Protein AF-T1EHQ8-F1 (afdb_monomer)

Foldseek 3Di:
DDDPKFAFAQKADQVVVDDPVRNDGPDIGHTGHIDDDDDDDDDLAPFQEEEADDPPPCLVVVLCVQAPDQFDFDDDVFDPDTWTWGWHADPVRDIGIYTHDNHLPPCLVVVPGRSVVVVSNNVPHNYYDD

Secondary structure (DSSP, 8-state):
---SSPPPPPP--GGGG--SS-SS-----PPPPPP----------S-SEEE---TTSSHHHHHHHH-SSPPEEP--TT-SS--EEEEEEPTTS-EEEEEE--TT-TTGGGTSSSHHHHHHHHTTSSEEE-

pLDDT: mean 76.83, std 13.33, range [46.78, 95.75]

InterPro domains:
  IPR006073 GTP binding domain [PF01926] (48-129)
  IPR006073 GTP binding domain [PR00326] (49-69)
  IPR006073 GTP binding domain [PR00326] (70-88)
  IPR006073 GTP binding domain [PR00326] (98-113)
  IPR006073 GTP binding domain [PR00326] (115-130)
  IPR006169 GTP1/OBG domain [PF01018] (2-44)
  IPR006169 GTP1/OBG domain [PS51883] (1-46)
  IPR027417 P-loop containing nucleoside triphosphate hydrolase [G3DSA:3.40.50.300] (48-130)
  IPR027417 P-loop containing nucleoside triphosphate hydrolase [SSF52540] (40-129)
  IPR031167 OBG-type guanine nucleotide-binding (G) domain [PS51710] (47-130)
  IPR036726 GTP1/OBG domain superfamily [G3DSA:2.70.210.12] (1-45)
  IPR036726 GTP1/OBG domain superfamily [SSF82051] (2-44)
  IPR045086 OBG-type GTPase [PTHR11702] (2-130)

Structure (mmCIF, N/CA/C/O backbone):
data_AF-T1EHQ8-F1
#
_entry.id   AF-T1EHQ8-F1
#
loop_
_atom_site.group_PDB
_atom_site.id
_atom_site.type_symbol
_atom_site.label_atom_id
_atom_site.label_alt_id
_atom_site.label_comp_id
_atom_site.label_asym_id
_atom_site.label_entity_id
_atom_site.label_seq_id
_atom_site.pdbx_PDB_ins_code
_atom_site.Cartn_x
_atom_site.Cartn_y
_atom_site.Cartn_z
_atom_site.occupancy
_atom_site.B_iso_or_equiv
_atom_site.auth_seq_id
_atom_site.auth_comp_id
_atom_site.auth_asym_id
_atom_site.auth_atom_id
_atom_site.pdbx_PDB_model_num
ATOM 1 N N . MET A 1 1 ? -4.085 -2.362 -17.543 1.00 58.62 1 MET A N 1
ATOM 2 C CA . MET A 1 1 ? -2.616 -2.452 -17.391 1.00 58.62 1 MET A CA 1
ATOM 3 C C . MET A 1 1 ? -2.032 -1.061 -17.583 1.00 58.62 1 MET A C 1
ATOM 5 O O . MET A 1 1 ? -2.366 -0.423 -18.573 1.00 58.62 1 MET A O 1
ATOM 9 N N . PHE A 1 2 ? -1.242 -0.567 -16.629 1.00 82.19 2 PHE A N 1
ATOM 10 C CA . PHE A 1 2 ? -0.543 0.718 -16.738 1.00 82.19 2 PHE A CA 1
ATOM 11 C C . PHE A 1 2 ? 0.900 0.459 -17.186 1.00 82.19 2 PHE A C 1
ATOM 13 O O . PHE A 1 2 ? 1.578 -0.372 -16.588 1.00 82.19 2 PHE A O 1
ATOM 20 N N . VAL A 1 3 ? 1.357 1.132 -18.244 1.00 87.81 3 VAL A N 1
ATOM 21 C CA . VAL A 1 3 ? 2.734 1.013 -18.750 1.00 87.81 3 VAL A CA 1
ATOM 22 C C . VAL A 1 3 ? 3.537 2.193 -18.215 1.00 87.81 3 VAL A C 1
ATOM 24 O O . VAL A 1 3 ? 3.321 3.322 -18.647 1.00 87.81 3 VAL A O 1
ATOM 27 N N . ALA A 1 4 ? 4.437 1.927 -17.265 1.00 89.62 4 ALA A N 1
ATOM 28 C CA . ALA A 1 4 ? 5.216 2.963 -16.583 1.00 89.62 4 ALA A CA 1
ATOM 29 C C . ALA A 1 4 ? 6.341 3.547 -17.454 1.00 89.62 4 ALA A C 1
ATOM 31 O O . ALA A 1 4 ? 6.629 4.730 -17.381 1.00 89.62 4 ALA A O 1
ATOM 32 N N . ALA A 1 5 ? 6.964 2.751 -18.315 1.00 93.44 5 ALA A N 1
ATOM 33 C CA . ALA A 1 5 ? 7.944 3.237 -19.279 1.00 93.44 5 ALA A CA 1
ATOM 34 C C . ALA A 1 5 ? 7.941 2.319 -20.496 1.00 93.44 5 ALA A C 1
ATOM 36 O O . ALA A 1 5 ? 7.771 1.103 -20.361 1.00 93.44 5 ALA A O 1
ATOM 37 N N . ARG A 1 6 ? 8.092 2.894 -21.689 1.00 93.31 6 ARG A N 1
ATOM 38 C CA . ARG A 1 6 ? 8.210 2.118 -22.927 1.00 93.31 6 ARG A CA 1
ATOM 39 C C . ARG A 1 6 ? 9.670 1.786 -23.212 1.00 93.31 6 ARG A C 1
ATOM 41 O O . ARG A 1 6 ? 10.539 2.646 -23.110 1.00 93.31 6 ARG A O 1
ATOM 48 N N . GLY A 1 7 ? 9.920 0.540 -23.610 1.00 94.12 7 GLY A N 1
ATOM 49 C CA . GLY A 1 7 ? 11.210 0.150 -24.173 1.00 94.12 7 GLY A CA 1
ATOM 50 C C . GLY A 1 7 ? 11.469 0.870 -25.496 1.00 94.12 7 GLY A C 1
ATOM 51 O O . GLY A 1 7 ? 10.526 1.213 -26.215 1.00 94.12 7 GLY A O 1
ATOM 52 N N . GLY A 1 8 ? 12.742 1.104 -25.802 1.00 92.88 8 GLY A N 1
ATOM 53 C CA . GLY A 1 8 ? 13.143 1.674 -27.081 1.00 92.88 8 GLY A CA 1
ATOM 54 C C . GLY A 1 8 ? 12.946 0.685 -28.228 1.00 92.88 8 GLY A C 1
ATOM 55 O O . GLY A 1 8 ? 12.782 -0.520 -28.017 1.00 92.88 8 GLY A O 1
ATOM 56 N N . ALA A 1 9 ? 12.932 1.197 -29.457 1.00 92.62 9 ALA A N 1
ATOM 57 C CA . ALA A 1 9 ? 12.823 0.351 -30.639 1.00 92.62 9 ALA A CA 1
ATOM 58 C C . ALA A 1 9 ? 14.067 -0.542 -30.787 1.00 92.62 9 ALA A C 1
ATOM 60 O O . ALA A 1 9 ? 15.187 -0.107 -30.523 1.00 92.62 9 ALA A O 1
ATOM 61 N N . GLY A 1 10 ? 13.873 -1.785 -31.230 1.00 91.88 10 GLY A N 1
ATOM 62 C CA . GLY A 1 10 ? 14.985 -2.677 -31.546 1.00 91.88 10 GLY A CA 1
ATOM 63 C C . GLY A 1 10 ? 15.800 -2.140 -32.721 1.00 91.88 10 GLY A C 1
ATOM 64 O O . GLY A 1 10 ? 15.232 -1.719 -33.729 1.00 91.88 10 GLY A O 1
ATOM 65 N N . GLY A 1 11 ? 17.123 -2.174 -32.580 1.00 91.75 11 GLY A N 1
ATOM 66 C CA . GLY A 1 11 ? 18.045 -1.846 -33.658 1.00 91.75 11 GLY A CA 1
ATOM 67 C C . GLY A 1 11 ? 17.957 -2.860 -34.797 1.00 91.75 11 GLY A C 1
ATOM 68 O O . GLY A 1 11 ? 17.439 -3.971 -34.634 1.00 91.75 11 GLY A O 1
ATOM 69 N N . LYS A 1 12 ? 18.470 -2.490 -35.965 1.00 93.50 12 LYS A N 1
ATOM 70 C CA . LYS A 1 12 ? 18.441 -3.338 -37.157 1.00 93.50 12 LYS A CA 1
ATOM 71 C C . LYS A 1 12 ? 19.829 -3.884 -37.441 1.00 93.50 12 LYS A C 1
ATOM 73 O O . LYS A 1 12 ? 20.792 -3.135 -37.585 1.00 93.50 12 LYS A O 1
ATOM 78 N N . GLY A 1 13 ? 19.916 -5.207 -37.546 1.00 91.19 13 GLY A N 1
ATOM 79 C CA . GLY A 1 13 ? 21.137 -5.881 -37.975 1.00 91.19 13 GLY A CA 1
ATOM 80 C C . GLY A 1 13 ? 21.445 -5.622 -39.450 1.00 91.19 13 GLY A C 1
ATOM 81 O O . GLY A 1 13 ? 20.587 -5.196 -40.223 1.00 91.19 13 GLY A O 1
ATOM 82 N N . ASN A 1 14 ? 22.665 -5.949 -39.857 1.00 91.62 14 ASN A N 1
ATOM 83 C CA . ASN A 1 14 ? 23.158 -5.730 -41.216 1.00 91.62 14 ASN A CA 1
ATOM 84 C C . ASN A 1 14 ? 22.293 -6.349 -42.327 1.00 91.62 14 ASN A C 1
ATOM 86 O O . ASN A 1 14 ? 22.166 -5.758 -43.395 1.00 91.62 14 ASN A O 1
ATOM 90 N N . TYR A 1 15 ? 21.647 -7.490 -42.075 1.00 89.81 15 TYR A N 1
ATOM 91 C CA . TYR A 1 15 ? 20.749 -8.138 -43.038 1.00 89.81 15 TYR A CA 1
ATOM 92 C C . TYR A 1 15 ? 19.604 -7.224 -43.501 1.00 89.81 15 TYR A C 1
ATOM 94 O O . TYR A 1 15 ? 19.171 -7.310 -44.647 1.00 89.81 15 TYR A O 1
ATOM 102 N N . PHE A 1 16 ? 19.143 -6.307 -42.644 1.00 90.81 16 PHE A N 1
ATOM 103 C CA . PHE A 1 16 ? 18.118 -5.329 -43.012 1.00 90.81 16 PHE A CA 1
ATOM 104 C C . PHE A 1 16 ? 18.583 -4.368 -44.121 1.00 90.81 16 PHE A C 1
ATOM 106 O O . PHE A 1 16 ? 17.762 -3.878 -44.890 1.00 90.81 16 PHE A O 1
ATOM 113 N N . PHE A 1 17 ? 19.889 -4.105 -44.214 1.00 90.31 17 PHE A N 1
ATOM 114 C CA . PHE A 1 17 ? 20.492 -3.166 -45.165 1.00 90.31 17 PHE A CA 1
ATOM 115 C C . PHE A 1 17 ? 20.998 -3.836 -46.451 1.00 90.31 17 PHE A C 1
ATOM 117 O O . PHE A 1 17 ? 21.660 -3.188 -47.263 1.00 90.31 17 PHE A O 1
ATOM 124 N N . LEU A 1 18 ? 20.720 -5.127 -46.642 1.00 92.94 18 LEU A N 1
ATOM 125 C CA . LEU A 1 18 ? 21.145 -5.867 -47.825 1.00 92.94 18 LEU A CA 1
ATOM 126 C C . LEU A 1 18 ? 20.366 -5.396 -49.061 1.00 92.94 18 LEU A C 1
ATOM 128 O O . LEU A 1 18 ? 19.136 -5.406 -49.079 1.00 92.94 18 LEU A O 1
ATOM 132 N N . SER A 1 19 ? 21.084 -5.000 -50.110 1.00 90.56 19 SER A N 1
ATOM 133 C CA . SER A 1 19 ? 20.503 -4.566 -51.384 1.00 90.56 19 SER A CA 1
ATOM 134 C C . SER A 1 19 ? 21.288 -5.138 -52.567 1.00 90.56 19 SER A C 1
ATOM 136 O O . SER A 1 19 ? 22.386 -5.671 -52.403 1.00 90.56 19 SER A O 1
ATOM 138 N N . ASN A 1 20 ? 20.741 -5.036 -53.783 1.00 91.19 20 ASN A N 1
ATOM 139 C CA . ASN A 1 20 ? 21.439 -5.508 -54.986 1.00 91.19 20 ASN A CA 1
ATOM 140 C C . ASN A 1 20 ? 22.789 -4.806 -55.196 1.00 91.19 20 ASN A C 1
ATOM 142 O O . ASN A 1 20 ? 23.736 -5.454 -55.645 1.00 91.19 20 ASN A O 1
ATOM 146 N N . ASP A 1 21 ? 22.869 -3.531 -54.811 1.00 89.75 21 ASP A N 1
ATOM 147 C CA . ASP A 1 21 ? 24.075 -2.707 -54.895 1.00 89.75 21 ASP A CA 1
ATOM 148 C C . ASP A 1 21 ? 25.014 -2.904 -53.689 1.00 89.75 21 ASP A C 1
ATOM 150 O O . ASP A 1 21 ? 26.205 -2.617 -53.782 1.00 89.75 21 ASP A O 1
ATOM 154 N N . ASN A 1 22 ? 24.516 -3.439 -52.564 1.00 86.50 22 ASN A N 1
ATOM 155 C CA . ASN A 1 22 ? 25.297 -3.714 -51.357 1.00 86.50 22 ASN A CA 1
ATOM 156 C C . ASN A 1 22 ? 24.984 -5.108 -50.786 1.00 86.50 22 ASN A C 1
ATOM 158 O O . ASN A 1 22 ? 24.134 -5.277 -49.908 1.00 86.50 22 ASN A O 1
ATOM 162 N N . ARG A 1 23 ? 25.696 -6.122 -51.294 1.00 89.25 23 ARG A N 1
ATOM 163 C CA . ARG A 1 23 ? 25.492 -7.538 -50.933 1.00 89.25 23 ARG A CA 1
ATOM 164 C C . ARG A 1 23 ? 26.156 -7.964 -49.620 1.00 89.25 23 ARG A C 1
ATOM 166 O O . ARG A 1 23 ? 25.851 -9.042 -49.120 1.00 89.25 23 ARG A O 1
ATOM 173 N N . ALA A 1 24 ? 27.054 -7.146 -49.072 1.00 90.00 24 ALA A N 1
ATOM 174 C CA . ALA A 1 24 ? 27.751 -7.411 -47.813 1.00 90.00 24 ALA A CA 1
ATOM 175 C C . ALA A 1 24 ? 27.757 -6.155 -46.918 1.00 90.00 24 ALA A C 1
ATOM 177 O O . ALA A 1 24 ? 28.819 -5.583 -46.663 1.00 90.00 24 ALA A O 1
ATOM 178 N N . PRO A 1 25 ? 26.577 -5.694 -46.457 1.00 88.69 25 PRO A N 1
ATOM 179 C CA . PRO A 1 25 ? 26.476 -4.513 -45.612 1.00 88.69 25 PRO A CA 1
ATOM 180 C C . PRO A 1 25 ? 27.201 -4.724 -44.277 1.00 88.69 25 PRO A C 1
ATOM 182 O O . PRO A 1 25 ? 27.011 -5.729 -43.588 1.00 88.69 25 PRO A O 1
ATOM 185 N N . THR A 1 26 ? 28.014 -3.741 -43.898 1.00 91.62 26 THR A N 1
ATOM 186 C CA . THR A 1 26 ? 28.667 -3.645 -42.580 1.00 91.62 26 THR A CA 1
ATOM 187 C C . THR A 1 26 ? 27.941 -2.680 -41.642 1.00 91.62 26 THR A C 1
ATOM 189 O O . THR A 1 26 ? 28.276 -2.583 -40.464 1.00 91.62 26 THR A O 1
ATOM 192 N N . THR A 1 27 ? 26.936 -1.970 -42.157 1.00 91.00 27 THR A N 1
ATOM 193 C CA . THR A 1 27 ? 26.108 -1.027 -41.408 1.00 91.00 27 THR A CA 1
ATOM 194 C C . THR A 1 27 ? 25.130 -1.766 -40.501 1.00 91.00 27 THR A C 1
ATOM 196 O O . THR A 1 27 ? 24.532 -2.765 -40.898 1.00 91.00 27 THR A O 1
ATOM 199 N N . TYR A 1 28 ? 24.938 -1.240 -39.299 1.00 90.88 28 TYR A N 1
ATOM 200 C CA . TYR A 1 28 ? 23.906 -1.659 -38.363 1.00 90.88 28 TYR A CA 1
ATOM 201 C C . TYR A 1 28 ? 23.290 -0.417 -37.716 1.00 90.88 28 TYR A C 1
ATOM 203 O O . TYR A 1 28 ? 23.903 0.650 -37.686 1.00 90.88 28 TYR A O 1
ATOM 211 N N . GLU A 1 29 ? 22.065 -0.557 -37.227 1.00 94.38 29 GLU A N 1
ATOM 212 C CA . GLU A 1 29 ? 21.367 0.470 -36.460 1.00 94.38 29 GLU A CA 1
ATOM 213 C C . GLU A 1 29 ? 21.300 0.005 -35.007 1.00 94.38 29 GLU A C 1
ATOM 215 O O . GLU A 1 29 ? 20.851 -1.110 -34.730 1.00 94.38 29 GLU A O 1
ATOM 220 N N . GLU A 1 30 ? 21.776 0.835 -34.084 1.00 91.75 30 GLU A N 1
ATOM 221 C CA . GLU A 1 30 ? 21.658 0.563 -32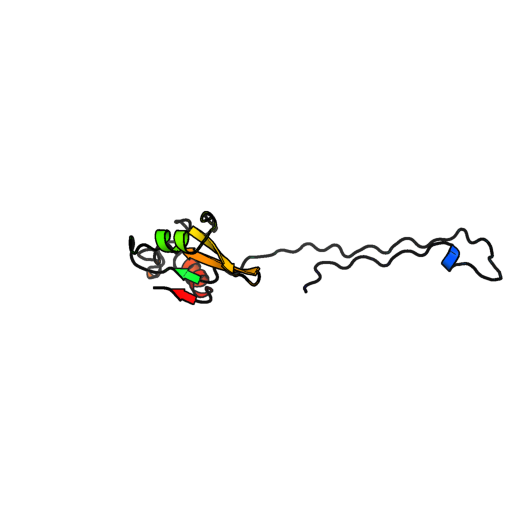.653 1.00 91.75 30 GLU A CA 1
ATOM 222 C C . GLU A 1 30 ? 20.201 0.694 -32.194 1.00 91.75 30 GLU A C 1
ATOM 224 O O . GLU A 1 30 ? 19.380 1.358 -32.826 1.00 91.75 30 GLU A O 1
ATOM 229 N N . GLY A 1 31 ? 19.855 0.023 -31.094 1.00 92.88 31 GLY A N 1
ATOM 230 C CA . GLY A 1 31 ? 18.524 0.160 -30.510 1.00 92.88 31 GLY A CA 1
ATOM 231 C C . GLY A 1 31 ? 18.260 1.588 -30.043 1.00 92.88 31 GLY A C 1
ATOM 232 O O . GLY A 1 31 ? 19.152 2.264 -29.535 1.00 92.88 31 GLY A O 1
ATOM 233 N N . GLY A 1 32 ? 17.015 2.036 -30.186 1.00 91.69 32 GLY A N 1
ATOM 234 C CA . GLY A 1 32 ? 16.582 3.301 -29.612 1.00 91.69 32 GLY A CA 1
ATOM 235 C C . GLY A 1 32 ? 16.638 3.252 -28.085 1.00 91.69 32 GLY A C 1
ATOM 236 O O . GLY A 1 32 ? 16.443 2.201 -27.472 1.00 91.69 32 GLY A O 1
ATOM 237 N N . PHE A 1 33 ? 16.863 4.402 -27.457 1.00 92.75 33 PHE A N 1
ATOM 238 C CA . PHE A 1 33 ? 16.781 4.514 -26.005 1.00 92.75 33 PHE A CA 1
ATOM 239 C C . PHE A 1 33 ? 15.338 4.298 -25.529 1.00 92.75 33 PHE A C 1
ATOM 241 O O . PHE A 1 33 ? 14.383 4.766 -26.155 1.00 92.75 33 PHE A O 1
ATOM 248 N N . GLY A 1 34 ? 15.180 3.562 -24.428 1.00 93.69 34 GLY A N 1
ATOM 249 C CA . GLY A 1 34 ? 13.899 3.459 -23.734 1.00 93.69 34 GLY A CA 1
ATOM 250 C C . GLY A 1 34 ? 13.546 4.751 -23.007 1.00 93.69 34 GLY A C 1
ATOM 251 O O . GLY A 1 34 ? 14.399 5.604 -22.772 1.00 93.69 34 GLY A O 1
ATOM 252 N N . GLU A 1 35 ? 12.278 4.895 -22.638 1.00 95.75 35 GLU A N 1
ATOM 253 C CA . GLU A 1 35 ? 11.857 6.000 -21.785 1.00 95.75 35 GLU A CA 1
ATOM 254 C C . GLU A 1 35 ? 12.440 5.835 -20.376 1.00 95.75 35 GLU A C 1
ATOM 256 O O . GLU A 1 35 ? 12.264 4.796 -19.741 1.00 95.75 35 GLU A O 1
ATOM 261 N N . GLU A 1 36 ? 13.056 6.892 -19.855 1.00 92.81 36 GLU A N 1
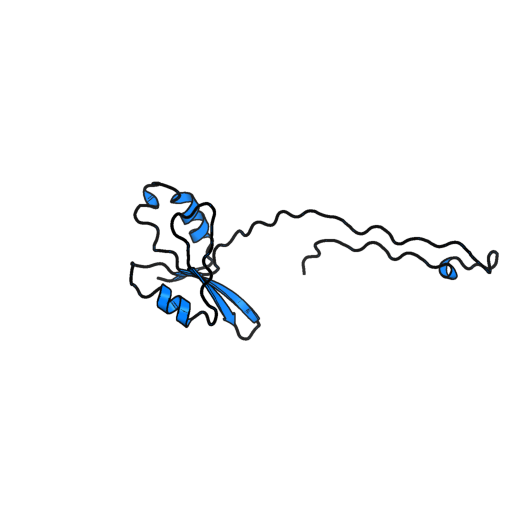ATOM 262 C CA . GLU A 1 36 ? 13.451 6.988 -18.453 1.00 92.81 36 GLU A CA 1
ATOM 263 C C . GLU A 1 36 ? 12.530 7.989 -17.750 1.00 92.81 36 GLU A C 1
ATOM 265 O O . GLU A 1 36 ? 12.394 9.139 -18.175 1.00 92.81 36 GLU A O 1
ATOM 270 N N . LYS A 1 37 ? 11.830 7.541 -16.705 1.00 92.00 37 LYS A N 1
ATOM 271 C CA . LYS A 1 37 ? 10.855 8.359 -15.975 1.00 92.00 37 LYS A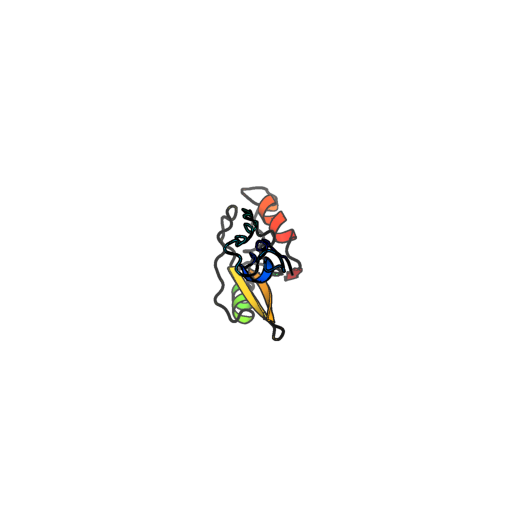 CA 1
ATOM 272 C C . LYS A 1 37 ? 10.995 8.138 -14.477 1.00 92.00 37 LYS A C 1
ATOM 274 O O . LYS A 1 37 ? 11.016 7.002 -14.008 1.00 92.00 37 LYS A O 1
ATOM 279 N N . VAL A 1 38 ? 11.027 9.237 -13.728 1.00 91.44 38 VAL A N 1
ATOM 280 C CA . VAL A 1 38 ? 10.960 9.228 -12.263 1.00 91.44 38 VAL A CA 1
ATOM 281 C C . VAL A 1 38 ? 9.515 9.483 -11.851 1.00 91.44 38 VAL A C 1
ATOM 283 O O . VAL A 1 38 ? 8.931 10.506 -12.204 1.00 91.44 38 VAL A O 1
ATOM 286 N N . TYR A 1 39 ? 8.938 8.545 -11.103 1.00 85.75 39 TYR A N 1
ATOM 287 C CA . TYR A 1 39 ? 7.575 8.644 -10.594 1.00 85.75 39 TYR A CA 1
ATOM 288 C C . TYR A 1 39 ? 7.575 8.866 -9.087 1.00 85.75 39 TYR A C 1
ATOM 290 O O . TYR A 1 39 ? 8.217 8.127 -8.343 1.00 85.75 39 TYR A O 1
ATOM 298 N N . TYR A 1 40 ? 6.780 9.835 -8.641 1.00 77.75 40 TYR A N 1
ATOM 299 C CA . TYR A 1 40 ? 6.422 9.995 -7.237 1.00 77.75 40 TYR A CA 1
ATOM 300 C C . TYR A 1 40 ? 5.044 9.377 -7.031 1.00 77.75 40 TYR A C 1
ATOM 302 O O . TYR A 1 40 ? 4.032 9.927 -7.464 1.00 77.75 40 TYR A O 1
ATOM 310 N N . ALA A 1 41 ? 5.017 8.192 -6.427 1.00 71.12 41 ALA A N 1
ATOM 311 C CA . ALA A 1 41 ? 3.781 7.508 -6.086 1.00 71.12 41 ALA A CA 1
ATOM 312 C C . ALA A 1 41 ? 3.428 7.798 -4.626 1.00 71.12 41 ALA A C 1
ATOM 314 O O . ALA A 1 41 ? 4.208 7.502 -3.723 1.00 71.12 41 ALA A O 1
ATOM 315 N N . GLU A 1 42 ? 2.239 8.350 -4.401 1.00 54.22 42 GLU A N 1
ATOM 316 C CA . GLU A 1 42 ? 1.678 8.529 -3.067 1.00 54.22 42 GLU A CA 1
ATOM 317 C C . GLU A 1 42 ? 0.503 7.565 -2.873 1.00 54.22 42 GLU A C 1
ATOM 319 O O . GLU A 1 42 ? -0.425 7.496 -3.685 1.00 54.22 42 GLU A O 1
ATOM 324 N N . MET A 1 43 ? 0.544 6.799 -1.785 1.00 55.00 43 MET A N 1
ATOM 325 C CA . MET A 1 43 ? -0.559 5.934 -1.376 1.00 55.00 43 MET A CA 1
ATOM 326 C C . MET A 1 43 ? -1.680 6.798 -0.794 1.00 55.00 43 MET A C 1
ATOM 328 O O . MET A 1 43 ? -1.557 7.298 0.320 1.00 55.00 43 MET A O 1
ATOM 332 N N . ARG A 1 44 ? -2.785 6.961 -1.533 1.00 57.97 44 ARG A N 1
ATOM 333 C CA . ARG A 1 44 ? -3.926 7.779 -1.077 1.00 57.97 44 ARG A CA 1
ATOM 334 C C . ARG A 1 44 ? -4.800 7.083 -0.027 1.00 57.97 44 ARG A C 1
ATOM 336 O O . ARG A 1 44 ? -5.476 7.761 0.725 1.00 57.97 44 ARG A O 1
ATOM 343 N N . ILE A 1 45 ? -4.796 5.751 0.057 1.00 59.88 45 ILE A N 1
ATOM 344 C CA . ILE A 1 45 ? -5.723 5.005 0.925 1.00 59.88 45 ILE A CA 1
ATOM 345 C C . ILE A 1 45 ? -4.951 4.327 2.063 1.00 59.88 45 ILE A C 1
ATOM 347 O O . ILE A 1 45 ? -4.035 3.546 1.808 1.00 59.88 45 ILE A O 1
ATOM 351 N N . ILE A 1 46 ? -5.347 4.597 3.314 1.00 66.75 46 ILE A N 1
ATOM 352 C CA . ILE A 1 46 ? -4.826 3.891 4.500 1.00 66.75 46 ILE A CA 1
ATOM 353 C C . ILE A 1 46 ? -5.273 2.426 4.458 1.00 66.75 46 ILE A C 1
ATOM 355 O O . ILE A 1 46 ? -4.444 1.523 4.509 1.00 66.75 46 ILE A O 1
ATOM 359 N N . ALA A 1 47 ? -6.578 2.189 4.326 1.00 75.88 47 ALA A N 1
ATOM 360 C CA . ALA A 1 47 ? -7.163 0.863 4.191 1.00 75.88 47 ALA A CA 1
ATOM 361 C C . ALA A 1 47 ? -8.469 0.912 3.393 1.00 75.88 47 ALA A C 1
ATOM 363 O O . ALA A 1 47 ? -9.127 1.947 3.315 1.00 75.88 47 ALA A O 1
ATOM 364 N N . HIS A 1 48 ? -8.859 -0.217 2.808 1.00 82.19 48 HIS A N 1
ATOM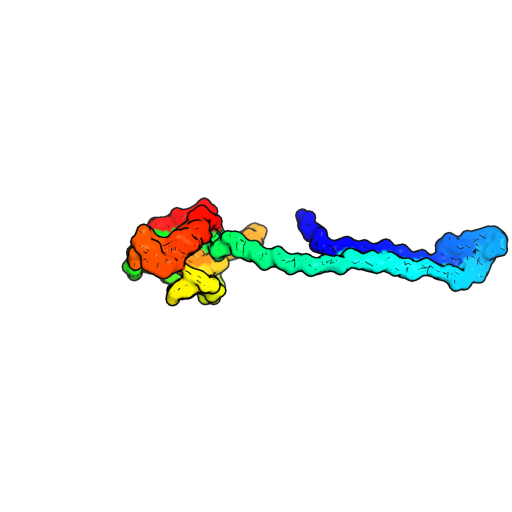 365 C CA . HIS A 1 48 ? -10.162 -0.335 2.159 1.00 82.19 48 HIS A CA 1
ATOM 366 C C . HIS A 1 48 ? -11.298 -0.276 3.183 1.00 82.19 48 HIS A C 1
ATOM 368 O O . HIS A 1 48 ? -12.334 0.329 2.909 1.00 82.19 48 HIS A O 1
ATOM 374 N N . ILE A 1 49 ? -11.088 -0.882 4.353 1.00 85.62 49 ILE A N 1
ATOM 375 C CA . ILE A 1 49 ? -12.066 -0.957 5.436 1.00 85.62 49 ILE A CA 1
ATOM 376 C C . ILE A 1 49 ? -11.430 -0.450 6.731 1.00 85.62 49 ILE A C 1
ATOM 378 O O . ILE A 1 49 ? -10.336 -0.884 7.096 1.00 85.62 49 ILE A O 1
ATOM 382 N N . GLY A 1 50 ? -12.125 0.436 7.440 1.00 85.00 50 GLY A N 1
ATOM 383 C CA . GLY A 1 50 ? -11.750 0.874 8.785 1.00 85.00 50 GLY A CA 1
ATOM 384 C C . GLY A 1 50 ? -12.630 0.229 9.853 1.00 85.00 50 GLY A C 1
ATOM 385 O O . GLY A 1 50 ? -13.852 0.349 9.785 1.00 85.00 50 GLY A O 1
ATOM 386 N N . LEU A 1 51 ? -12.031 -0.429 10.849 1.00 82.56 51 LEU A N 1
ATOM 387 C CA . LEU A 1 51 ? -12.736 -0.861 12.060 1.00 82.56 51 LEU A CA 1
ATOM 388 C C . LEU A 1 51 ? -12.795 0.312 13.042 1.00 82.56 51 LEU A C 1
ATOM 390 O O . LEU A 1 51 ? -11.754 0.839 13.445 1.00 82.56 51 LEU 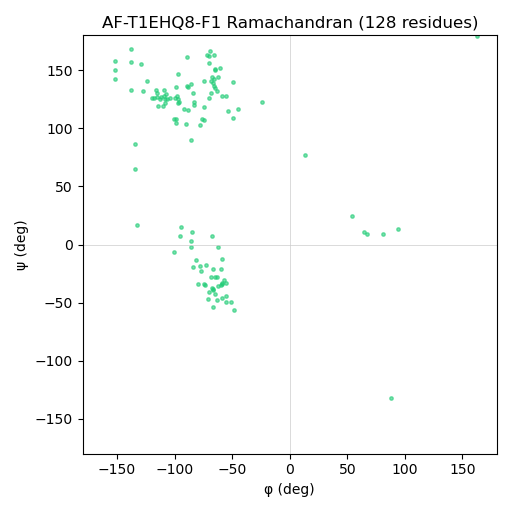A O 1
ATOM 394 N N . VAL A 1 52 ? -13.999 0.706 13.443 1.00 79.00 52 VAL A N 1
ATOM 395 C CA . VAL A 1 52 ? -14.263 1.830 14.349 1.00 79.00 52 VAL A CA 1
ATOM 396 C C . VAL A 1 52 ? -15.079 1.318 15.529 1.00 79.00 52 VAL A C 1
ATOM 398 O O . VAL A 1 52 ? -15.940 0.478 15.369 1.00 79.00 52 VAL A O 1
ATOM 401 N N . GLY A 1 53 ? -14.813 1.789 16.743 1.00 74.06 53 GLY A N 1
ATOM 402 C CA . GLY A 1 53 ? -15.581 1.354 17.912 1.00 74.06 53 GLY A CA 1
ATOM 403 C C . GLY A 1 53 ? -14.870 1.666 19.215 1.00 74.06 53 GLY A C 1
ATOM 404 O O . GLY A 1 53 ? -13.742 2.172 19.208 1.00 74.06 53 GLY A O 1
ATOM 405 N N . PHE A 1 54 ? -15.495 1.328 20.339 1.00 70.44 54 PHE A N 1
ATOM 406 C CA . PHE A 1 54 ? -14.923 1.575 21.662 1.00 70.44 54 PHE A CA 1
ATOM 407 C C . PHE A 1 54 ? -13.580 0.851 21.871 1.00 70.44 54 PHE A C 1
ATOM 409 O O . PHE A 1 54 ? -13.320 -0.200 21.258 1.00 70.44 54 PHE A O 1
ATOM 416 N N . PRO A 1 55 ? -12.691 1.392 22.726 1.00 67.50 55 PRO A N 1
ATOM 417 C CA . PRO A 1 55 ? -11.572 0.626 23.262 1.00 67.50 55 PRO A CA 1
ATOM 418 C C . PRO A 1 55 ? -12.075 -0.716 23.814 1.00 67.50 55 PRO A C 1
ATOM 420 O O . PRO A 1 55 ? -13.150 -0.781 24.401 1.00 67.50 55 PRO A O 1
ATOM 423 N N . ASN A 1 56 ? -11.323 -1.795 23.594 1.00 70.81 56 ASN A N 1
ATOM 424 C CA . ASN A 1 56 ? -11.673 -3.159 24.023 1.00 70.81 56 ASN A CA 1
ATOM 425 C C . ASN A 1 56 ? -12.924 -3.796 23.382 1.00 70.81 56 ASN A C 1
ATOM 427 O O . ASN A 1 56 ? -13.294 -4.895 23.780 1.00 70.81 56 ASN A O 1
ATOM 431 N N . ALA A 1 57 ? -13.510 -3.217 22.327 1.00 77.25 57 ALA A N 1
ATOM 432 C CA . ALA A 1 57 ? -14.600 -3.845 21.558 1.00 77.25 57 ALA A CA 1
ATOM 433 C C . ALA A 1 57 ? -14.184 -5.109 20.763 1.00 77.25 57 ALA A C 1
ATOM 435 O O . ALA A 1 57 ? -14.942 -5.621 19.950 1.00 77.25 57 ALA A O 1
ATOM 436 N N . GLY A 1 58 ? -12.955 -5.603 20.941 1.00 79.50 58 GLY A N 1
ATOM 437 C CA . GLY A 1 58 ? -12.445 -6.775 20.226 1.00 79.50 58 GLY A CA 1
ATOM 438 C C . GLY A 1 58 ? -11.944 -6.502 18.803 1.00 79.50 58 GLY A C 1
ATOM 439 O O . GLY A 1 58 ? -11.601 -7.454 18.110 1.00 79.50 58 GLY A O 1
ATOM 440 N N . LYS A 1 59 ? -11.827 -5.235 18.373 1.00 83.25 59 LYS A N 1
ATOM 441 C CA . LYS A 1 59 ? -11.382 -4.845 17.016 1.00 83.25 59 LYS A CA 1
ATOM 442 C C . LYS A 1 59 ? -10.079 -5.519 16.584 1.00 83.25 59 LYS A C 1
ATOM 444 O O . LYS A 1 59 ? -10.021 -6.142 15.529 1.00 83.25 59 LYS A O 1
ATOM 449 N N . SER A 1 60 ? -9.051 -5.476 17.430 1.00 79.44 60 SER A N 1
ATOM 450 C CA . SER A 1 60 ? -7.752 -6.080 17.115 1.00 79.44 60 SER A CA 1
ATOM 451 C C . SER A 1 60 ? -7.810 -7.614 17.073 1.00 79.44 60 SER A C 1
ATOM 453 O O . SER A 1 60 ? -7.039 -8.244 16.348 1.00 79.44 60 SER A O 1
ATOM 455 N N . THR A 1 61 ? -8.727 -8.228 17.829 1.00 84.19 61 THR A N 1
ATOM 456 C CA . THR A 1 61 ? -8.998 -9.672 17.771 1.00 84.19 61 THR A CA 1
ATOM 457 C C . THR A 1 61 ? -9.700 -10.028 16.464 1.00 84.19 61 THR A C 1
ATOM 459 O O . THR A 1 61 ? -9.246 -10.931 15.769 1.00 84.19 61 THR A O 1
ATOM 462 N N . LEU A 1 62 ? -10.732 -9.270 16.078 1.00 84.62 62 LEU A N 1
ATOM 463 C CA . LEU A 1 62 ? -11.437 -9.435 14.806 1.00 84.62 62 LEU A CA 1
ATOM 464 C C . LEU A 1 62 ? -10.485 -9.279 13.616 1.00 84.62 62 LEU A C 1
ATOM 466 O O . LEU A 1 62 ? -10.476 -10.130 12.730 1.00 84.62 62 LEU A O 1
ATOM 470 N N . LEU A 1 63 ? -9.633 -8.249 13.631 1.00 85.38 63 LEU A N 1
ATOM 471 C CA . LEU A 1 63 ? -8.613 -8.040 12.606 1.00 85.38 63 LEU A CA 1
ATOM 472 C C . LEU A 1 63 ? -7.719 -9.277 12.469 1.00 85.38 63 LEU A C 1
ATOM 474 O O . LEU A 1 63 ? -7.565 -9.793 11.369 1.00 85.38 63 LEU A O 1
ATOM 478 N N . ARG A 1 64 ? -7.190 -9.805 13.581 1.00 84.06 64 ARG A N 1
ATOM 479 C CA . ARG A 1 64 ? -6.352 -11.018 13.571 1.00 84.06 64 ARG A CA 1
ATOM 480 C C . ARG A 1 64 ? -7.088 -12.261 13.074 1.00 84.06 64 ARG A C 1
ATOM 482 O O . ARG A 1 64 ? -6.459 -13.098 12.439 1.00 84.06 64 ARG A O 1
ATOM 489 N N . CYS A 1 65 ? -8.376 -12.405 13.372 1.00 83.69 65 CYS A N 1
ATOM 490 C CA . CYS A 1 65 ? -9.176 -13.531 12.888 1.00 83.69 65 CYS A CA 1
ATOM 491 C C . CYS A 1 65 ? -9.434 -13.444 11.379 1.00 83.69 65 CYS A C 1
ATOM 493 O O . CYS A 1 65 ? -9.356 -14.458 10.690 1.00 83.69 65 CYS A O 1
ATOM 495 N N . LEU A 1 66 ? -9.722 -12.245 10.865 1.00 82.25 66 LEU A N 1
ATOM 496 C CA . LEU A 1 66 ? -9.995 -12.018 9.444 1.00 82.25 66 LEU A CA 1
ATOM 497 C C . LEU A 1 66 ? -8.725 -12.087 8.595 1.00 82.25 66 LEU A C 1
ATOM 499 O O . LEU A 1 66 ? -8.750 -12.551 7.456 1.00 82.25 66 LEU A O 1
ATOM 503 N N . THR A 1 67 ? -7.599 -11.634 9.136 1.00 77.44 67 THR A N 1
ATOM 504 C CA . THR A 1 67 ? -6.353 -11.545 8.384 1.00 77.44 67 THR A CA 1
ATOM 505 C C . THR A 1 67 ? -5.475 -12.732 8.742 1.00 77.44 67 THR A C 1
ATOM 507 O O . THR A 1 67 ? -4.881 -12.777 9.815 1.00 77.44 67 THR A O 1
ATOM 510 N N . ARG A 1 68 ? -5.326 -13.684 7.812 1.00 68.38 68 ARG A N 1
ATOM 511 C CA . ARG A 1 68 ? -4.366 -14.804 7.930 1.00 68.38 68 ARG A CA 1
ATOM 512 C C . ARG A 1 68 ? -2.904 -14.340 8.069 1.00 68.38 68 ARG A C 1
ATOM 514 O O . ARG A 1 68 ? -2.029 -15.142 8.382 1.00 68.38 68 ARG A O 1
ATOM 521 N N . ALA A 1 69 ? -2.631 -13.057 7.825 1.00 55.56 69 ALA A N 1
ATOM 522 C CA . ALA A 1 69 ? -1.329 -12.423 7.968 1.00 55.56 69 ALA A CA 1
ATOM 523 C C . ALA A 1 69 ? -1.188 -11.700 9.319 1.00 55.56 69 ALA A C 1
ATOM 525 O O . ALA A 1 69 ? -2.142 -11.121 9.837 1.00 55.56 69 ALA A O 1
ATOM 526 N N . ARG A 1 70 ? 0.032 -11.677 9.875 1.00 64.31 70 ARG A N 1
ATOM 527 C CA . ARG A 1 70 ? 0.348 -10.848 11.050 1.00 64.31 70 ARG A CA 1
ATOM 528 C C . ARG A 1 70 ? 0.068 -9.373 10.718 1.00 64.31 70 ARG A C 1
ATOM 530 O O . ARG A 1 70 ? 0.616 -8.899 9.719 1.00 64.31 70 ARG A O 1
ATOM 537 N N . PRO A 1 71 ? -0.722 -8.650 11.537 1.00 67.62 71 PRO A N 1
ATOM 538 C CA . PRO A 1 71 ? -0.984 -7.238 11.304 1.00 67.62 71 PRO A CA 1
ATOM 539 C C . PRO A 1 71 ? 0.328 -6.454 11.215 1.00 67.62 71 PRO A C 1
ATOM 541 O O . PRO A 1 71 ? 1.183 -6.573 12.096 1.00 67.62 71 PRO A O 1
ATOM 544 N N . LYS A 1 72 ? 0.498 -5.672 10.149 1.00 66.75 72 LYS A N 1
ATOM 545 C CA . LYS A 1 72 ? 1.627 -4.758 9.980 1.00 66.75 72 LYS A CA 1
ATOM 546 C C . LYS A 1 72 ? 1.299 -3.436 10.663 1.00 66.75 72 LYS A C 1
ATOM 548 O O . LYS A 1 72 ? 0.183 -2.932 10.566 1.00 66.75 72 LYS A O 1
ATOM 553 N N . ILE A 1 73 ? 2.287 -2.880 11.349 1.00 66.69 73 ILE A N 1
ATOM 554 C CA . ILE A 1 73 ? 2.189 -1.562 11.971 1.00 66.69 73 ILE A CA 1
ATOM 555 C C . ILE A 1 73 ? 2.501 -0.526 10.885 1.00 66.69 73 ILE A C 1
ATOM 557 O O . ILE A 1 73 ? 3.575 -0.577 10.284 1.00 66.69 73 ILE A O 1
ATOM 561 N N . GLY A 1 74 ? 1.554 0.366 10.591 1.00 64.44 74 GLY A N 1
ATOM 562 C CA . GLY A 1 74 ? 1.736 1.423 9.594 1.00 64.44 74 GLY A CA 1
ATOM 563 C C . GLY A 1 74 ? 2.270 2.705 10.229 1.00 64.44 74 GLY A C 1
ATOM 564 O O . GLY A 1 74 ? 1.583 3.309 11.047 1.00 64.44 74 GLY A O 1
ATOM 565 N N . CYS A 1 75 ? 3.475 3.143 9.852 1.00 57.47 75 CYS A N 1
ATOM 566 C CA . CYS A 1 75 ? 4.031 4.431 10.278 1.00 57.47 75 CYS A CA 1
ATOM 567 C C . CYS A 1 75 ? 3.549 5.542 9.340 1.00 57.47 75 CYS A C 1
ATOM 569 O O . CYS A 1 75 ? 4.194 5.826 8.332 1.00 57.47 75 CYS A O 1
ATOM 571 N N . TYR A 1 76 ? 2.416 6.167 9.659 1.00 63.41 76 TYR A N 1
ATOM 572 C CA . TYR A 1 76 ? 1.949 7.339 8.923 1.00 63.41 76 TYR A CA 1
ATOM 573 C C . TYR A 1 76 ? 2.548 8.605 9.548 1.00 63.41 76 TYR A C 1
ATOM 575 O O . TYR A 1 76 ? 2.517 8.739 10.773 1.00 63.41 76 TYR A O 1
ATOM 583 N N . PRO A 1 77 ? 3.052 9.561 8.742 1.00 46.78 77 PRO A N 1
ATOM 584 C CA . PRO A 1 77 ? 3.770 10.743 9.237 1.00 46.78 77 PRO A CA 1
ATOM 585 C C . PRO A 1 77 ? 2.936 11.680 10.134 1.00 46.78 77 PRO A C 1
ATOM 587 O O . PRO A 1 77 ? 3.444 12.675 10.641 1.00 46.78 77 PRO A O 1
ATOM 590 N N . PHE A 1 78 ? 1.658 11.358 10.342 1.00 49.81 78 PHE A N 1
ATOM 591 C CA . PHE A 1 78 ? 0.655 12.198 10.984 1.00 49.81 78 PHE A CA 1
ATOM 592 C C . PHE A 1 78 ? -0.161 11.452 12.049 1.00 49.81 78 PHE A C 1
ATOM 594 O O . PHE A 1 78 ? -1.238 11.908 12.430 1.00 49.81 78 PHE A O 1
ATOM 601 N N . THR A 1 79 ? 0.304 10.303 12.534 1.00 49.75 79 THR A N 1
ATOM 602 C CA . THR A 1 79 ? -0.400 9.538 13.572 1.00 49.75 79 THR A CA 1
ATOM 603 C C . THR A 1 79 ? 0.457 9.422 14.826 1.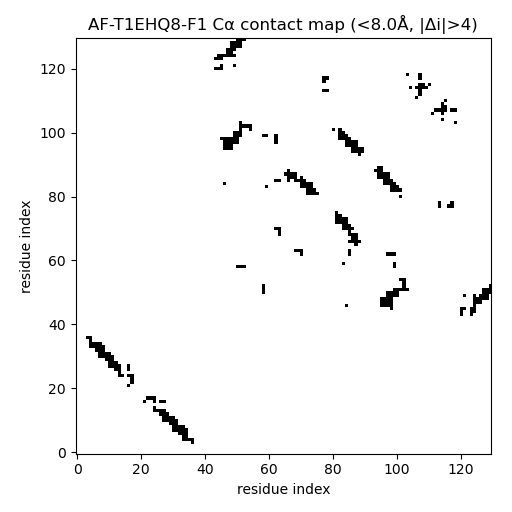00 49.75 79 THR A C 1
ATOM 605 O O . THR A 1 79 ? 1.583 8.942 14.753 1.00 49.75 79 THR A O 1
ATOM 608 N N . THR A 1 80 ? -0.071 9.819 15.987 1.00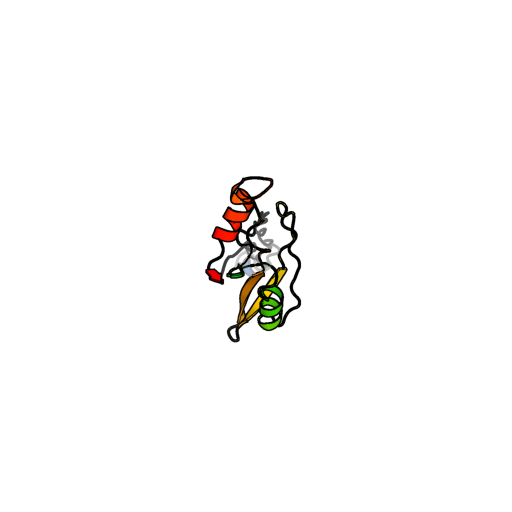 48.75 80 THR A N 1
ATOM 609 C CA . THR A 1 80 ? 0.564 9.565 17.298 1.00 48.75 80 THR A CA 1
ATOM 610 C C . THR A 1 80 ? 0.354 8.125 17.778 1.00 48.75 80 THR A C 1
ATOM 612 O O . THR A 1 80 ? 1.091 7.644 18.634 1.00 48.75 80 THR A O 1
ATOM 615 N N . LEU A 1 81 ? -0.632 7.428 17.207 1.00 59.09 81 LEU A N 1
ATOM 616 C CA . LEU A 1 81 ? -0.931 6.020 17.440 1.00 59.09 81 LEU A CA 1
ATOM 617 C C . LEU A 1 81 ? -0.806 5.267 16.123 1.00 59.09 81 LEU A C 1
ATOM 619 O O . LEU A 1 81 ? -1.441 5.634 15.137 1.00 59.09 81 LEU A O 1
ATOM 623 N N . TYR A 1 82 ? -0.003 4.212 16.108 1.00 65.75 82 TYR A N 1
ATOM 624 C CA . TYR A 1 82 ? 0.182 3.412 14.909 1.00 65.75 82 TYR A CA 1
ATOM 625 C C . TYR A 1 82 ? -1.056 2.539 14.650 1.00 65.75 82 TYR A C 1
ATOM 627 O O . TYR A 1 82 ? -1.377 1.695 15.492 1.00 65.75 82 TYR A O 1
ATOM 635 N N . PRO A 1 83 ? -1.761 2.698 13.514 1.00 74.19 83 PRO A N 1
ATOM 636 C CA . PRO A 1 83 ? -2.851 1.798 13.169 1.00 74.19 83 PRO A CA 1
ATOM 637 C C . PRO A 1 83 ? -2.308 0.400 12.858 1.00 74.19 83 PRO A C 1
ATOM 639 O O . PRO A 1 83 ? -1.235 0.233 12.261 1.00 74.19 83 PRO A O 1
ATOM 642 N N . HIS A 1 84 ? -3.080 -0.616 13.238 1.00 77.56 84 HIS A N 1
ATOM 643 C CA . HIS A 1 84 ? -2.796 -1.994 12.858 1.00 77.56 84 HIS A CA 1
ATOM 644 C C . HIS A 1 84 ? -3.473 -2.280 11.522 1.00 77.56 84 HIS A C 1
ATOM 646 O O . HIS A 1 84 ? -4.698 -2.280 11.435 1.00 77.56 84 HIS A O 1
ATOM 652 N N . LEU A 1 85 ? -2.681 -2.546 10.488 1.00 79.69 85 LEU A N 1
ATOM 653 C CA . LEU A 1 85 ? -3.190 -2.959 9.186 1.00 79.69 85 LEU A CA 1
ATOM 654 C C . LEU A 1 85 ? -3.101 -4.464 9.040 1.00 79.69 85 LEU A C 1
ATOM 656 O O . LEU A 1 85 ? -2.062 -5.064 9.307 1.00 79.69 85 LEU A O 1
ATOM 660 N N . GLY A 1 86 ? -4.155 -5.072 8.531 1.00 84.06 86 GLY A N 1
ATOM 661 C CA . GLY A 1 86 ? -4.124 -6.451 8.089 1.00 84.06 86 GLY A CA 1
ATOM 662 C C . GLY A 1 86 ? -4.691 -6.582 6.681 1.00 84.06 86 GLY A C 1
ATOM 663 O O . GLY A 1 86 ? -5.430 -5.726 6.200 1.00 84.06 86 GLY A O 1
ATOM 664 N N . ILE A 1 87 ? -4.272 -7.636 5.989 1.00 84.56 87 ILE A N 1
ATOM 665 C CA . ILE A 1 87 ? -4.668 -7.910 4.608 1.00 84.56 87 ILE A CA 1
ATOM 666 C C . ILE A 1 87 ? -5.479 -9.201 4.615 1.00 84.56 87 ILE A C 1
ATOM 668 O O . ILE A 1 87 ? -5.027 -10.220 5.150 1.00 84.56 87 ILE A O 1
ATOM 672 N N . VAL A 1 88 ? -6.676 -9.137 4.044 1.00 85.12 88 VAL A N 1
ATOM 673 C CA . VAL A 1 88 ? -7.521 -10.290 3.741 1.00 85.12 88 VAL A CA 1
ATOM 674 C C . VAL A 1 88 ? -7.299 -10.639 2.277 1.00 85.12 88 VAL A C 1
ATOM 676 O O . VAL A 1 88 ? -7.444 -9.779 1.410 1.00 85.12 88 VAL A O 1
ATOM 679 N N . ASN A 1 89 ? -6.930 -11.891 2.021 1.00 82.31 89 ASN A N 1
ATOM 680 C CA . ASN A 1 89 ? -6.805 -12.424 0.670 1.00 82.31 89 ASN A CA 1
ATOM 681 C C . ASN A 1 89 ? -8.068 -13.225 0.360 1.00 82.31 89 ASN A C 1
ATOM 683 O O . ASN A 1 89 ? -8.407 -14.125 1.134 1.00 82.31 89 ASN A O 1
ATOM 687 N N . TYR A 1 90 ? -8.727 -12.901 -0.743 1.00 82.81 90 TYR A N 1
ATOM 688 C CA . TYR A 1 90 ? -9.856 -13.655 -1.276 1.00 82.81 90 TYR A CA 1
ATOM 689 C C . TYR A 1 90 ? -9.370 -14.754 -2.231 1.00 82.81 90 TYR A C 1
ATOM 691 O O . TYR A 1 90 ? -8.228 -14.732 -2.703 1.00 82.81 90 TYR A O 1
ATOM 699 N N . ASP A 1 91 ? -10.232 -15.739 -2.491 1.00 82.56 91 ASP A N 1
ATOM 700 C CA . ASP A 1 91 ? -9.912 -16.897 -3.341 1.00 82.56 91 ASP A CA 1
ATOM 701 C C . ASP A 1 91 ? -9.690 -16.512 -4.816 1.00 82.56 91 ASP A C 1
ATOM 703 O O . ASP A 1 91 ? -9.015 -17.228 -5.551 1.00 82.56 91 ASP A O 1
ATOM 707 N N . ASP A 1 92 ? -10.200 -15.354 -5.238 1.00 87.06 92 ASP A N 1
ATOM 708 C CA . ASP A 1 92 ? -10.004 -14.743 -6.559 1.00 87.06 92 ASP A CA 1
ATOM 709 C C . ASP A 1 92 ? -8.711 -13.908 -6.667 1.00 87.06 92 ASP A C 1
ATOM 711 O O . ASP A 1 92 ? -8.500 -13.201 -7.653 1.00 87.06 92 ASP A O 1
ATOM 715 N N . HIS A 1 93 ? -7.829 -14.010 -5.669 1.00 79.25 93 HIS A N 1
ATOM 716 C CA . HIS A 1 93 ? -6.600 -13.228 -5.516 1.00 79.25 93 HIS A CA 1
ATOM 717 C C . HIS A 1 93 ? -6.800 -11.728 -5.249 1.00 79.25 93 HIS A C 1
ATOM 719 O O . HIS A 1 93 ? -5.803 -10.995 -5.207 1.00 79.25 93 HIS A O 1
ATOM 725 N N . GLU A 1 94 ? -8.023 -11.252 -4.995 1.00 81.81 94 GLU A N 1
ATOM 726 C CA . GLU A 1 94 ? -8.208 -9.886 -4.513 1.00 81.81 94 GLU A CA 1
ATOM 727 C C . GLU A 1 94 ? -7.671 -9.721 -3.085 1.00 81.81 94 GLU A C 1
ATOM 729 O O . GLU A 1 94 ? -7.801 -10.588 -2.215 1.00 81.81 94 GLU A O 1
ATOM 734 N N . GLN A 1 95 ? -7.040 -8.571 -2.836 1.00 82.06 95 GLN A N 1
ATOM 735 C CA . GLN A 1 95 ? -6.503 -8.210 -1.529 1.00 82.06 95 GLN A CA 1
ATOM 736 C C . GLN A 1 95 ? -7.261 -7.013 -0.974 1.00 82.06 95 GLN A C 1
ATOM 738 O O . GLN A 1 95 ? -7.218 -5.916 -1.534 1.00 82.06 95 GLN A O 1
ATOM 743 N N . VAL A 1 96 ? -7.900 -7.203 0.175 1.00 84.94 96 VAL A N 1
ATOM 744 C CA . VAL A 1 96 ? -8.590 -6.133 0.895 1.00 84.94 96 VAL A CA 1
ATOM 745 C C . VAL A 1 96 ? -7.814 -5.820 2.162 1.00 84.94 96 VAL A C 1
ATOM 747 O O . VAL A 1 96 ? -7.623 -6.665 3.034 1.00 84.94 96 VAL A O 1
ATOM 750 N N . SER A 1 97 ? -7.354 -4.577 2.266 1.00 83.44 97 SER A N 1
ATOM 751 C CA . SER A 1 97 ? -6.718 -4.066 3.478 1.00 83.44 97 SER A CA 1
ATOM 752 C C . SER A 1 97 ? -7.765 -3.581 4.478 1.00 83.44 97 SER A C 1
ATOM 754 O O . SER A 1 97 ? -8.649 -2.792 4.143 1.00 83.44 97 SER A O 1
ATOM 756 N N . ILE A 1 98 ? -7.634 -4.035 5.718 1.00 85.38 98 ILE A N 1
ATOM 757 C CA . ILE A 1 98 ? -8.443 -3.622 6.861 1.00 85.38 98 ILE A CA 1
ATOM 758 C C . ILE A 1 98 ? -7.512 -2.925 7.853 1.00 85.38 98 ILE A C 1
ATOM 760 O O . ILE A 1 98 ? -6.459 -3.465 8.192 1.00 85.38 98 ILE A O 1
ATOM 764 N N . ALA A 1 99 ? -7.883 -1.738 8.321 1.00 82.25 99 ALA A N 1
ATOM 765 C CA . ALA A 1 99 ? -7.186 -1.057 9.406 1.00 82.25 99 ALA A CA 1
ATOM 766 C C . ALA A 1 99 ? -8.030 -1.088 10.681 1.00 82.25 99 ALA A C 1
ATOM 768 O O . ALA A 1 99 ? -9.198 -0.704 10.672 1.00 82.25 99 ALA A O 1
ATOM 769 N N . ASP A 1 100 ? -7.416 -1.502 11.788 1.00 79.88 100 ASP A N 1
ATOM 770 C CA . ASP A 1 100 ? -7.899 -1.153 13.121 1.00 79.88 100 ASP A CA 1
ATOM 771 C C . ASP A 1 100 ? -7.494 0.292 13.383 1.00 79.88 100 ASP A C 1
ATOM 773 O O . ASP A 1 100 ? -6.307 0.618 13.518 1.00 79.88 100 ASP A O 1
ATOM 777 N N . ILE A 1 101 ? -8.497 1.161 13.366 1.00 73.81 101 ILE A N 1
ATOM 778 C CA . ILE A 1 101 ? -8.339 2.582 13.603 1.00 73.81 101 ILE A CA 1
ATOM 779 C C . ILE A 1 101 ? -8.509 2.740 15.113 1.00 73.81 101 ILE A C 1
ATOM 781 O O . ILE A 1 101 ? -9.645 2.640 15.594 1.00 73.81 101 ILE A O 1
ATOM 785 N N . PRO A 1 102 ? -7.421 2.943 15.888 1.00 63.19 102 PRO A N 1
ATOM 786 C CA . PRO A 1 102 ? -7.547 3.187 17.318 1.00 63.19 102 PRO A CA 1
ATOM 787 C C . PRO A 1 102 ? -8.516 4.354 17.495 1.00 63.19 102 PRO A C 1
ATOM 789 O O . PRO A 1 102 ? -8.287 5.439 16.960 1.00 63.19 102 PRO A O 1
ATOM 792 N N . GLY A 1 103 ? -9.661 4.026 18.110 1.00 58.28 103 GLY A N 1
ATOM 793 C CA . GLY A 1 103 ? -10.943 4.680 17.864 1.00 58.28 103 GLY A CA 1
ATOM 794 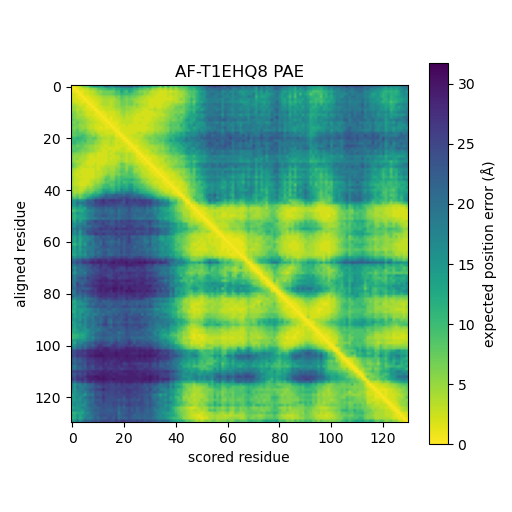C C . GLY A 1 103 ? -10.808 6.188 17.825 1.00 58.28 103 GLY A C 1
ATOM 795 O O . GLY A 1 103 ? -10.385 6.740 18.832 1.00 58.28 103 GLY A O 1
ATOM 796 N N . LEU A 1 104 ? -11.109 6.785 16.656 1.00 56.59 104 LEU A N 1
ATOM 797 C CA . LEU A 1 104 ? -11.299 8.223 16.412 1.00 56.59 104 LEU A CA 1
ATOM 798 C C . LEU A 1 104 ? -10.807 9.058 17.595 1.00 56.59 104 LEU A C 1
ATOM 800 O O . LEU A 1 104 ? -11.625 9.419 18.437 1.00 56.59 104 LEU A O 1
ATOM 804 N N . VAL A 1 105 ? -9.475 9.212 17.684 1.00 54.44 105 VAL A N 1
ATOM 805 C CA . VAL A 1 105 ? -8.716 9.736 18.836 1.00 54.44 105 VAL A CA 1
ATOM 806 C C . VAL A 1 105 ? -9.591 10.632 19.703 1.00 54.44 105 VAL A C 1
ATOM 808 O O . VAL A 1 105 ? -10.141 11.599 19.186 1.00 54.44 105 VAL A O 1
ATOM 811 N N . GLU A 1 106 ? -9.752 10.325 20.988 1.00 52.97 106 GLU A N 1
ATOM 812 C CA . GLU A 1 106 ? -10.541 11.147 21.909 1.00 52.97 106 GLU A CA 1
ATOM 813 C C . GLU A 1 106 ? -10.110 12.627 21.770 1.00 52.97 106 GLU A C 1
ATOM 815 O O . GLU A 1 106 ? -8.975 12.993 22.067 1.00 52.97 106 GLU A O 1
ATOM 820 N N . GLY A 1 107 ? -10.976 13.467 21.184 1.00 54.38 107 GLY A N 1
ATOM 821 C CA . GLY A 1 107 ? -10.646 14.857 20.831 1.00 54.38 107 GLY A CA 1
ATOM 822 C C . GLY A 1 107 ? -10.136 15.135 19.403 1.00 54.38 107 GLY A C 1
ATOM 823 O O . GLY A 1 107 ? -9.697 16.254 19.138 1.00 54.38 107 GLY A O 1
ATOM 824 N N . ALA A 1 108 ? -10.248 14.209 18.445 1.00 58.62 108 ALA A N 1
ATOM 825 C CA . ALA A 1 108 ? -9.921 14.441 17.028 1.00 58.62 108 ALA A CA 1
ATOM 826 C C . ALA A 1 108 ? -10.766 15.573 16.412 1.00 58.62 108 ALA A C 1
ATOM 828 O O . ALA A 1 108 ? -10.265 16.368 15.620 1.00 58.62 108 ALA A O 1
ATOM 829 N N . HIS A 1 109 ? -12.028 15.690 16.838 1.00 59.38 109 HIS A N 1
ATOM 830 C CA . HIS A 1 109 ? -12.939 16.784 16.483 1.00 59.38 109 HIS A CA 1
ATOM 831 C C . HIS A 1 109 ? -12.590 18.118 17.171 1.00 59.38 109 HIS A C 1
ATOM 833 O O . HIS A 1 109 ? -13.026 19.172 16.721 1.00 59.38 109 HIS A O 1
ATOM 839 N N . LEU A 1 110 ? -11.792 18.088 18.246 1.00 60.66 110 LEU A N 1
ATOM 840 C CA . LEU A 1 110 ? -11.316 19.276 18.969 1.00 60.66 110 LEU A CA 1
ATOM 841 C C . LEU A 1 110 ? -10.038 19.857 18.352 1.00 60.66 110 LEU A C 1
ATOM 843 O O . LEU A 1 110 ? -9.461 20.791 18.905 1.00 60.66 110 LEU A O 1
ATOM 847 N N . ASN A 1 111 ? -9.572 19.283 17.237 1.00 57.78 111 ASN A N 1
ATOM 848 C CA . ASN A 1 111 ? -8.370 19.697 16.518 1.00 57.78 111 ASN A CA 1
ATOM 849 C C . ASN A 1 111 ? -7.105 19.756 17.404 1.00 57.78 111 ASN A C 1
ATOM 851 O O . ASN A 1 111 ? -6.154 20.481 17.113 1.00 57.78 111 ASN A O 1
ATOM 855 N N . ARG A 1 112 ? -7.077 18.995 18.510 1.00 50.62 112 ARG A N 1
ATOM 856 C CA . ARG A 1 112 ? -5.872 18.821 19.328 1.00 50.62 112 ARG A CA 1
ATOM 857 C C . ARG A 1 112 ? -4.961 17.816 18.622 1.00 50.62 112 ARG A C 1
ATOM 859 O O . ARG A 1 112 ? -5.213 16.616 18.645 1.00 50.62 112 ARG A O 1
ATOM 866 N N . GLY A 1 113 ? -3.918 18.317 17.962 1.00 60.81 113 GLY A N 1
ATOM 867 C CA . GLY A 1 113 ? -2.981 17.505 17.180 1.00 60.81 113 GLY A CA 1
ATOM 868 C C . GLY A 1 113 ? -3.433 17.307 15.728 1.00 60.81 113 GLY A C 1
ATOM 869 O O . GLY A 1 113 ? -3.785 18.262 15.050 1.00 60.81 113 GLY A O 1
ATOM 870 N N . LEU A 1 114 ? -3.398 16.067 15.232 1.00 52.59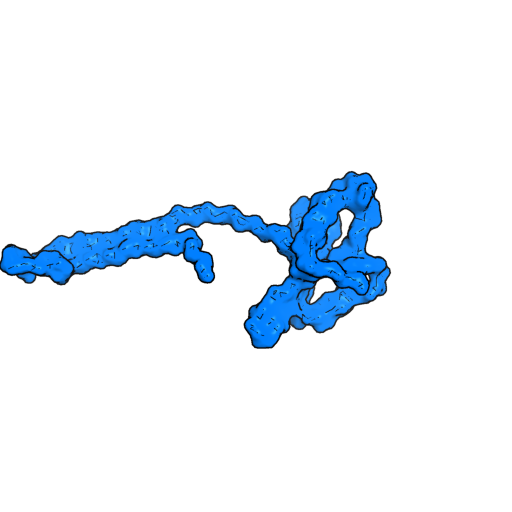 114 LEU A N 1
ATOM 871 C CA . LEU A 1 114 ? -3.549 15.715 13.805 1.00 52.59 114 LEU A CA 1
ATOM 872 C C . LEU A 1 114 ? -4.994 15.355 13.389 1.00 52.59 114 LEU A C 1
ATOM 874 O O . LEU A 1 114 ? -5.210 14.790 12.317 1.00 52.59 114 LEU A O 1
ATOM 878 N N . GLY A 1 115 ? -5.983 15.694 14.228 1.00 60.50 115 GLY A N 1
ATOM 879 C CA . GLY A 1 115 ? -7.379 15.241 14.153 1.00 60.50 115 GLY A CA 1
ATOM 880 C C . GLY A 1 115 ? -8.037 15.362 12.776 1.00 60.50 115 GLY A C 1
ATOM 881 O O . GLY A 1 115 ? -8.461 14.351 12.224 1.00 60.50 115 GLY A O 1
ATOM 882 N N . PHE A 1 116 ? -8.070 16.555 12.170 1.00 66.38 116 PHE A N 1
ATOM 883 C CA . PHE A 1 116 ? -8.697 16.732 10.849 1.00 66.38 116 PHE A CA 1
ATOM 884 C C . PHE A 1 116 ? -7.968 16.004 9.719 1.00 66.38 116 PHE A C 1
ATOM 886 O O . PHE A 1 116 ? -8.614 15.437 8.838 1.00 66.38 116 PHE A O 1
ATOM 893 N N . SER A 1 117 ? -6.634 15.987 9.737 1.00 64.25 117 SER A N 1
ATOM 894 C CA . SER A 1 117 ? -5.856 15.254 8.736 1.00 64.25 117 SER A CA 1
ATOM 895 C C . SER A 1 117 ? -6.113 13.756 8.850 1.00 64.25 117 SER A C 1
ATOM 897 O O . SER A 1 117 ? -6.322 13.104 7.835 1.00 64.25 117 SER A O 1
ATOM 899 N N . PHE A 1 118 ? -6.169 13.210 10.065 1.00 66.81 118 PHE A N 1
ATOM 900 C CA . PHE A 1 118 ? -6.495 11.805 10.300 1.00 66.81 118 PHE A CA 1
ATOM 901 C C . PHE A 1 118 ? -7.915 11.456 9.839 1.00 66.81 118 PHE A C 1
ATOM 903 O O . PHE A 1 118 ? -8.088 10.504 9.081 1.00 66.81 118 PHE A O 1
ATOM 910 N N . LEU A 1 119 ? -8.910 12.268 10.216 1.00 70.25 119 LEU A N 1
ATOM 911 C CA . LEU A 1 119 ? -10.303 12.103 9.788 1.00 70.25 119 LEU A CA 1
ATOM 912 C C . LEU A 1 119 ? -10.429 12.068 8.264 1.00 70.25 119 LEU A C 1
ATOM 914 O O . LEU A 1 119 ? -11.060 11.160 7.735 1.00 70.25 119 LEU A O 1
ATOM 918 N N . ARG A 1 120 ? -9.735 12.967 7.556 1.00 71.81 120 ARG A N 1
ATOM 919 C CA . ARG A 1 120 ? -9.715 12.997 6.086 1.00 71.81 120 ARG A CA 1
ATOM 920 C C . ARG A 1 120 ? -9.192 11.698 5.466 1.00 71.81 120 ARG A C 1
ATOM 922 O O . ARG A 1 120 ? -9.631 11.327 4.384 1.00 71.81 120 ARG A O 1
ATOM 929 N N . HIS A 1 121 ? -8.249 11.012 6.111 1.00 69.56 121 HIS A N 1
ATOM 930 C CA . HIS A 1 121 ? -7.763 9.725 5.609 1.00 69.56 121 HIS A CA 1
ATOM 931 C C . HIS A 1 121 ? -8.708 8.567 5.955 1.00 69.56 121 HIS A C 1
ATOM 933 O O . HIS A 1 121 ? -8.844 7.634 5.166 1.00 69.56 121 HIS A O 1
ATOM 939 N N . VAL A 1 122 ? -9.378 8.617 7.111 1.00 70.31 122 VAL A N 1
ATOM 940 C CA . VAL A 1 122 ? -10.410 7.635 7.483 1.00 70.31 122 VAL A CA 1
ATOM 941 C C . VAL A 1 122 ? -11.633 7.754 6.570 1.00 70.31 122 VAL A C 1
ATOM 943 O O . VAL A 1 122 ? -12.152 6.734 6.130 1.00 70.31 122 VAL A O 1
ATOM 946 N N . GLU A 1 123 ? -12.033 8.973 6.199 1.00 70.62 123 GLU A N 1
ATOM 947 C CA . GLU A 1 123 ? -13.089 9.243 5.207 1.00 70.62 123 GLU A CA 1
ATOM 948 C C . GLU A 1 123 ? -12.786 8.660 3.820 1.00 70.62 123 GLU A C 1
ATOM 950 O O . GLU A 1 123 ? -13.698 8.445 3.028 1.00 70.62 123 GLU A O 1
ATOM 955 N N . GLN A 1 124 ? -11.516 8.380 3.513 1.00 74.00 124 GLN A N 1
ATOM 956 C CA . GLN A 1 124 ? -11.118 7.743 2.256 1.00 74.00 124 GLN A CA 1
ATOM 957 C C . GLN A 1 124 ? -11.182 6.209 2.307 1.00 74.00 124 GLN A C 1
ATOM 959 O O . GLN A 1 124 ? -10.930 5.557 1.290 1.00 74.00 124 GLN A O 1
ATOM 964 N N . CYS A 1 125 ? -11.539 5.614 3.453 1.00 75.25 125 CYS A N 1
ATOM 965 C CA . CYS A 1 125 ? -11.891 4.196 3.511 1.00 75.25 125 CYS A CA 1
ATOM 966 C C . CYS A 1 125 ? -13.178 3.967 2.710 1.00 75.25 125 CYS A C 1
ATOM 968 O O . CYS A 1 125 ? -14.147 4.712 2.844 1.00 75.25 125 CYS A O 1
ATOM 970 N N . LYS A 1 126 ? -13.222 2.903 1.900 1.00 79.75 126 LYS A N 1
ATOM 971 C CA . LYS A 1 126 ? -14.426 2.554 1.124 1.00 79.75 126 LYS A CA 1
ATOM 972 C C . LYS A 1 126 ? -15.595 2.170 2.031 1.00 79.75 126 LYS A C 1
ATOM 974 O O . LYS A 1 126 ? -16.751 2.292 1.633 1.00 79.75 126 LYS A O 1
ATOM 979 N N . SER A 1 127 ? -15.309 1.654 3.224 1.00 81.75 127 SER A N 1
ATOM 980 C CA . SER A 1 127 ? -16.323 1.291 4.212 1.00 81.75 127 SER A CA 1
ATOM 981 C C . SER A 1 127 ? -15.782 1.401 5.635 1.00 81.75 127 SER A C 1
ATOM 983 O O . SER A 1 127 ? -14.594 1.183 5.884 1.00 81.75 127 SER A O 1
ATOM 985 N N . LEU A 1 128 ? -16.676 1.709 6.570 1.00 82.25 128 LEU A N 1
ATOM 986 C CA . LEU A 1 128 ? -16.409 1.694 8.004 1.00 82.25 128 LEU A CA 1
ATOM 987 C C . LEU A 1 128 ? -17.290 0.625 8.646 1.00 82.25 128 LEU A C 1
ATOM 989 O O . LEU A 1 128 ? -18.480 0.545 8.346 1.00 82.25 128 LEU A O 1
ATOM 993 N N . ILE A 1 129 ? -16.695 -0.197 9.504 1.00 82.31 129 ILE A N 1
ATOM 994 C CA . ILE A 1 129 ? -17.392 -1.235 10.268 1.00 82.31 129 ILE A CA 1
ATOM 995 C C . ILE A 1 129 ? -17.361 -0.819 11.736 1.00 82.31 129 ILE A C 1
ATOM 997 O O . ILE A 1 129 ? -16.282 -0.517 12.255 1.00 82.31 129 ILE A O 1
ATOM 1001 N N . TYR A 1 130 ? -18.539 -0.791 12.362 1.00 75.25 130 TYR A N 1
ATOM 1002 C CA . TYR A 1 130 ? -18.741 -0.491 13.779 1.00 75.25 130 TYR A CA 1
ATOM 1003 C C . TYR A 1 130 ? -19.112 -1.752 14.558 1.00 75.25 130 TYR A C 1
ATOM 1005 O O . TYR A 1 130 ? -19.967 -2.506 14.041 1.00 75.25 130 TYR A O 1
#

Nearest PDB structures (foldseek):
  7o9k-assembly1_G  TM=4.944E-01  e=6.806E-12  Homo sapiens
  1udx-assembly1_A  TM=5.135E-01  e=6.484E-11  Thermus thermophilus HB8
  1lnz-assembly1_A  TM=5.938E-01  e=9.854E-09  Bacillus subtilis
  7bl6-assembly1_9  TM=4.897E-01  e=2.001E-08  Escherichia coli K-12
  5m04-assembly1_A  TM=5.615E-01  e=5.258E-08  Escherichia coli DH5[alpha]

Organism: Helobdella robusta (NCBI:txid6412)

Solvent-accessible surface area (backbone atoms only — not comparable to full-atom values): 8008 Å² total; per-residue (Å²): 137,85,82,88,61,54,78,34,54,81,42,44,57,29,78,78,61,52,42,96,92,36,82,77,45,86,57,68,45,74,55,47,76,49,59,84,80,90,80,91,85,77,84,81,57,85,24,47,30,34,40,43,54,63,88,87,71,46,56,71,56,51,49,53,70,65,10,95,45,81,63,45,76,47,89,54,101,65,54,99,65,70,34,44,32,28,48,32,75,48,96,87,71,50,75,47,36,36,24,40,44,73,42,80,48,93,49,27,92,69,55,66,77,47,20,62,66,49,49,59,43,58,69,53,23,80,41,76,48,115

Sequence (130 aa):
MFVAARGGAGGKGNYFFLSNDNRAPTTYEEGGFGEEKVYYAEMRIIAHIGLVGFPNAGKSTLLRCLTRARPKIGCYPFTTLYPHLGIVNYDDHEQVSIADIPGLVEGAHLNRGLGFSFLRHVEQCKSLIY

Radius of gyration: 26.46 Å; Cα contacts (8 Å, |Δi|>4): 198; chains: 1; bounding box: 47×37×79 Å

Mean predicted aligned error: 12.39 Å